Protein AF-A0A6C6ZR33-F1 (afdb_monomer_lite)

Organism: Salmonella heidelberg (strain SL476) (NCBI:txid454169)

Structure (mmCIF, N/CA/C/O backbone):
data_AF-A0A6C6ZR33-F1
#
_entry.id   AF-A0A6C6ZR33-F1
#
loop_
_atom_site.group_PDB
_atom_site.id
_atom_site.type_symbol
_atom_site.label_atom_id
_atom_site.label_alt_id
_atom_site.label_comp_id
_atom_site.label_asym_id
_atom_site.label_entity_id
_atom_site.label_seq_id
_atom_site.pdbx_PDB_ins_code
_atom_site.Cartn_x
_atom_site.Cartn_y
_atom_site.Cartn_z
_atom_site.occupancy
_atom_site.B_iso_or_equiv
_atom_site.auth_seq_id
_atom_site.auth_comp_id
_atom_site.auth_asy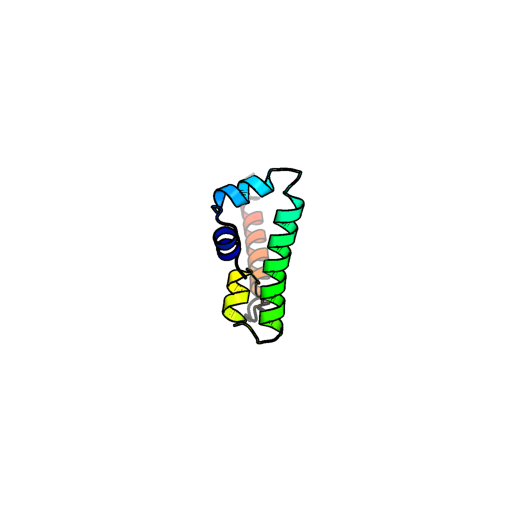m_id
_atom_site.auth_atom_id
_atom_site.pdbx_PDB_model_num
ATOM 1 N N . MET A 1 1 ? -5.823 0.299 -5.352 1.00 95.06 1 MET A N 1
ATOM 2 C CA . MET A 1 1 ? -6.639 0.852 -4.243 1.00 95.06 1 MET A CA 1
ATOM 3 C C . MET A 1 1 ? -5.783 1.780 -3.385 1.00 95.06 1 MET A C 1
ATOM 5 O O . MET A 1 1 ? -4.563 1.682 -3.453 1.00 95.06 1 MET A O 1
ATOM 9 N N . THR A 1 2 ? -6.381 2.655 -2.571 1.00 97.94 2 THR A N 1
ATOM 10 C CA . THR A 1 2 ? -5.653 3.528 -1.627 1.00 97.94 2 THR A CA 1
ATOM 11 C C . THR A 1 2 ? -6.332 3.528 -0.257 1.00 97.94 2 THR A C 1
ATOM 13 O O . THR A 1 2 ? -7.550 3.375 -0.175 1.00 97.94 2 THR A O 1
ATOM 16 N N . ILE A 1 3 ? -5.559 3.726 0.820 1.00 98.06 3 ILE A N 1
ATOM 17 C CA . ILE A 1 3 ? -6.116 3.867 2.179 1.00 98.06 3 ILE A CA 1
ATOM 18 C C . ILE A 1 3 ? -7.036 5.089 2.239 1.00 98.06 3 ILE A C 1
ATOM 20 O O . ILE A 1 3 ? -8.129 5.001 2.778 1.00 98.06 3 ILE A O 1
ATOM 24 N N . THR A 1 4 ? -6.643 6.198 1.607 1.00 98.19 4 THR A N 1
ATOM 25 C CA . THR A 1 4 ? -7.474 7.407 1.501 1.00 98.19 4 THR A CA 1
ATOM 26 C C . THR A 1 4 ? -8.819 7.140 0.829 1.00 98.19 4 THR A C 1
ATOM 28 O O . THR A 1 4 ? -9.844 7.618 1.304 1.00 98.19 4 THR A O 1
ATOM 31 N N . GLY A 1 5 ? -8.835 6.352 -0.249 1.00 98.38 5 GLY A N 1
ATOM 32 C CA . GLY A 1 5 ? -10.067 5.957 -0.928 1.00 98.38 5 GLY A CA 1
ATOM 33 C C . GLY A 1 5 ? -10.945 5.060 -0.056 1.00 98.38 5 GLY A C 1
ATOM 34 O O . GLY A 1 5 ? -12.155 5.255 -0.014 1.00 98.38 5 GLY A O 1
ATOM 35 N N . LEU A 1 6 ? -10.341 4.126 0.689 1.00 98.25 6 LEU A N 1
ATOM 36 C CA . LEU A 1 6 ? -11.062 3.288 1.648 1.00 98.25 6 LEU A CA 1
ATOM 37 C C . LEU A 1 6 ? -11.688 4.123 2.771 1.00 98.25 6 LEU A C 1
ATOM 39 O O . LEU A 1 6 ? -12.862 3.943 3.071 1.00 98.25 6 LEU A O 1
ATOM 43 N N . THR A 1 7 ? -10.937 5.046 3.375 1.00 98.38 7 THR A N 1
ATOM 44 C CA . THR A 1 7 ? -11.460 5.875 4.470 1.00 98.38 7 THR A CA 1
ATOM 45 C C . THR A 1 7 ? -12.585 6.793 4.002 1.00 98.38 7 THR A C 1
ATOM 47 O O . THR A 1 7 ? -13.576 6.925 4.707 1.00 98.38 7 THR A O 1
ATOM 50 N N . LEU A 1 8 ? -12.492 7.339 2.783 1.00 98.44 8 LEU A N 1
ATOM 51 C CA . LEU A 1 8 ? -13.593 8.092 2.173 1.00 98.44 8 LEU A CA 1
ATOM 52 C C . LEU A 1 8 ? -14.831 7.218 1.934 1.00 98.44 8 LEU A C 1
ATOM 54 O O . LEU A 1 8 ? -15.941 7.653 2.205 1.00 98.44 8 LEU A O 1
ATOM 58 N N . PHE A 1 9 ? -14.651 5.986 1.449 1.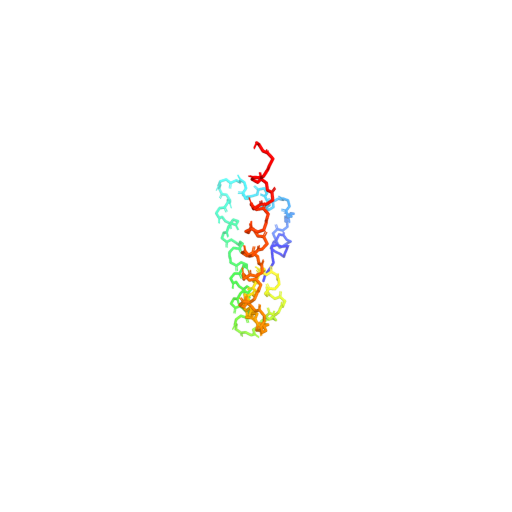00 98.31 9 PHE A N 1
ATOM 59 C CA . PHE A 1 9 ? -15.760 5.056 1.216 1.00 98.31 9 PHE A CA 1
ATOM 60 C C . PHE A 1 9 ? -16.476 4.650 2.512 1.00 98.31 9 PHE A C 1
ATOM 62 O O . PHE A 1 9 ? -17.693 4.494 2.524 1.00 98.31 9 PHE A O 1
ATOM 69 N N . LEU A 1 10 ? -15.720 4.483 3.597 1.00 97.62 10 LEU A N 1
ATOM 70 C CA . LEU A 1 10 ? -16.248 4.162 4.923 1.00 97.62 10 LEU A CA 1
ATOM 71 C C . LEU A 1 10 ? -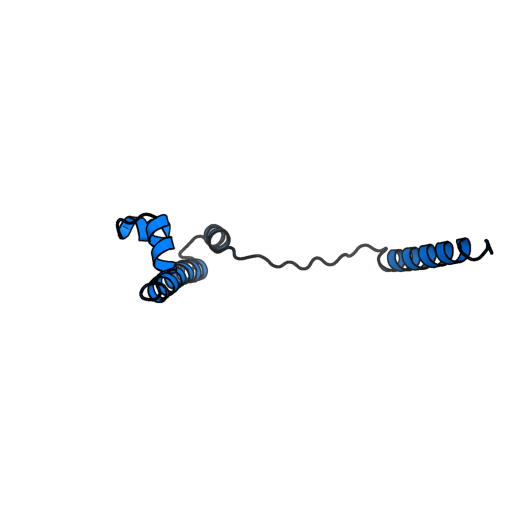16.784 5.389 5.680 1.00 97.62 10 LEU A C 1
ATOM 73 O O . LEU A 1 10 ? -17.274 5.222 6.792 1.00 97.62 10 LEU A O 1
ATOM 77 N N . ASP A 1 11 ? -16.670 6.588 5.101 1.00 98.44 11 ASP A N 1
ATOM 78 C CA . ASP A 1 11 ? -17.015 7.872 5.722 1.00 98.44 11 ASP A CA 1
ATOM 79 C C . ASP A 1 11 ? -16.316 8.106 7.075 1.00 98.44 11 ASP A C 1
ATOM 81 O O . ASP A 1 11 ? -16.903 8.513 8.077 1.00 98.44 11 ASP A O 1
ATOM 85 N N . VAL A 1 12 ? -15.013 7.817 7.115 1.00 98.25 12 VAL A N 1
ATOM 86 C CA . VAL A 1 12 ? -14.152 8.069 8.276 1.00 98.25 12 VAL A CA 1
ATOM 87 C C . VAL A 1 12 ? -12.923 8.874 7.875 1.00 98.25 12 VAL A C 1
ATOM 89 O O . VAL A 1 12 ? -12.459 8.835 6.734 1.00 98.25 12 VAL A O 1
ATOM 92 N N . THR A 1 13 ? -12.336 9.596 8.828 1.00 98.50 13 THR A N 1
ATOM 93 C CA . THR A 1 13 ? -11.074 10.298 8.579 1.00 98.50 13 THR A CA 1
ATOM 94 C C . THR A 1 13 ? -9.887 9.331 8.634 1.00 98.50 13 THR A C 1
ATOM 96 O O . THR A 1 13 ? -9.947 8.249 9.225 1.00 98.50 13 THR A O 1
ATOM 99 N N . LEU A 1 14 ? -8.750 9.745 8.064 1.00 97.94 14 LEU A N 1
ATOM 100 C CA . LEU A 1 14 ? -7.486 9.018 8.229 1.00 97.94 14 LEU A CA 1
ATOM 101 C C . LEU A 1 14 ? -7.053 8.917 9.700 1.00 97.94 14 LEU A C 1
ATOM 103 O O . LEU A 1 14 ? -6.384 7.956 10.072 1.00 97.94 14 LEU A O 1
ATOM 107 N N . GLU A 1 15 ? -7.404 9.897 10.536 1.00 98.19 15 GLU A N 1
ATOM 108 C CA . GLU A 1 15 ? -7.118 9.843 11.973 1.00 98.19 15 GLU A CA 1
ATOM 109 C C . GLU A 1 15 ? -7.924 8.737 12.646 1.00 98.19 15 GLU A C 1
ATOM 111 O O . GLU A 1 15 ? -7.343 7.916 13.352 1.00 98.19 15 GLU A O 1
ATOM 116 N N . THR A 1 16 ? -9.220 8.635 12.343 1.00 98.25 16 THR A N 1
ATOM 117 C CA . THR A 1 16 ? -10.072 7.549 12.839 1.00 98.25 16 THR A CA 1
ATOM 118 C C . THR A 1 16 ? -9.543 6.177 12.411 1.00 98.25 16 THR A C 1
ATOM 120 O O . THR A 1 16 ? -9.454 5.270 13.238 1.00 98.25 16 THR A O 1
ATOM 123 N N . TRP A 1 17 ? -9.103 6.031 11.155 1.00 98.25 17 TRP A N 1
ATOM 124 C CA . TRP A 1 17 ? -8.458 4.799 10.684 1.00 98.25 17 TRP A CA 1
ATOM 125 C C . TRP A 1 17 ? -7.208 4.441 11.499 1.00 98.25 17 TRP A C 1
ATOM 127 O O . TRP A 1 17 ? -7.029 3.296 11.913 1.00 98.25 17 TRP A O 1
ATOM 137 N N . ARG A 1 18 ? -6.351 5.427 11.795 1.00 97.62 18 ARG A N 1
ATOM 138 C CA . ARG A 1 18 ? -5.163 5.222 12.642 1.00 97.62 18 ARG A CA 1
ATOM 139 C C . ARG A 1 18 ? -5.543 4.822 14.066 1.00 97.62 18 ARG A C 1
ATOM 141 O O . ARG A 1 18 ? -4.867 3.977 14.645 1.00 97.62 18 ARG A O 1
ATOM 148 N N . THR A 1 19 ? -6.629 5.367 14.613 1.00 98.00 19 THR A N 1
ATOM 149 C CA . THR A 1 19 ? -7.155 4.952 15.920 1.00 98.00 19 THR A CA 1
ATOM 150 C C . THR A 1 19 ? -7.572 3.483 15.920 1.00 98.00 19 THR A C 1
ATOM 152 O O . THR A 1 19 ? -7.291 2.781 16.889 1.00 98.00 19 THR A O 1
ATOM 155 N N . TYR A 1 20 ? -8.176 2.975 14.840 1.00 97.81 20 TYR A N 1
ATOM 156 C CA . TYR A 1 20 ? -8.535 1.554 14.740 1.00 97.81 20 TYR A CA 1
ATOM 157 C C . TYR A 1 20 ? -7.324 0.627 14.818 1.00 97.81 20 TYR A C 1
ATOM 159 O O . TYR A 1 20 ? -7.427 -0.453 15.390 1.00 97.81 20 TYR A O 1
ATOM 167 N N . ARG A 1 21 ? -6.157 1.068 14.337 1.00 94.44 21 ARG A N 1
ATOM 168 C CA . ARG A 1 21 ? -4.913 0.296 14.444 1.00 94.44 21 ARG A CA 1
ATOM 169 C C . ARG A 1 21 ? -4.482 0.042 15.890 1.00 94.44 21 ARG A C 1
ATOM 171 O O . ARG A 1 21 ? -3.812 -0.948 16.155 1.00 94.44 21 ARG A O 1
ATOM 178 N N . MET A 1 22 ? -4.853 0.935 16.806 1.00 95.00 22 MET A N 1
ATOM 179 C CA . MET A 1 22 ? -4.497 0.853 18.226 1.00 95.00 22 MET A CA 1
ATOM 180 C C . MET A 1 22 ? -5.481 0.012 19.039 1.00 95.00 22 MET A C 1
ATOM 182 O O . MET A 1 22 ? -5.195 -0.317 20.188 1.00 95.00 22 MET A O 1
ATOM 186 N N . ARG A 1 23 ? -6.649 -0.309 18.475 1.00 95.62 23 ARG A N 1
ATOM 187 C CA . ARG A 1 23 ? -7.646 -1.130 19.152 1.00 95.62 23 ARG A CA 1
ATOM 188 C C . ARG A 1 23 ? -7.401 -2.595 18.829 1.00 95.62 23 ARG A C 1
ATOM 190 O O . ARG A 1 23 ? -7.377 -2.967 17.660 1.00 95.62 23 ARG A O 1
ATOM 197 N N . GLU A 1 24 ? -7.248 -3.421 19.857 1.00 93.81 24 GLU A N 1
ATOM 198 C CA . GLU A 1 24 ? -6.958 -4.852 19.706 1.00 93.81 24 GLU A CA 1
ATOM 199 C C . GLU A 1 24 ? -7.987 -5.552 18.801 1.00 93.81 24 GLU A C 1
ATOM 201 O O . GLU A 1 24 ? -7.602 -6.253 17.870 1.00 93.81 24 GLU A O 1
ATOM 206 N N . ASP A 1 25 ? -9.274 -5.231 18.976 1.00 95.69 25 ASP A N 1
ATOM 207 C CA . ASP A 1 25 ? -10.399 -5.796 18.220 1.00 95.69 25 ASP A CA 1
ATOM 208 C C . ASP A 1 25 ? -10.429 -5.426 16.726 1.00 95.69 25 ASP A C 1
ATOM 210 O O . ASP A 1 25 ? -11.034 -6.139 15.926 1.00 95.69 25 ASP A O 1
ATOM 214 N N . LEU A 1 26 ? -9.786 -4.323 16.329 1.00 97.12 26 LEU A N 1
ATOM 215 C CA . LEU A 1 26 ? -9.795 -3.822 14.949 1.00 97.12 26 LEU A CA 1
ATOM 216 C C . LEU A 1 26 ? -8.418 -3.848 14.276 1.00 97.12 26 LEU A C 1
ATOM 218 O O . LEU A 1 26 ? -8.340 -3.739 13.050 1.00 97.12 26 LEU A O 1
ATOM 222 N N . SER A 1 27 ? -7.340 -4.025 15.037 1.00 96.81 27 SER A N 1
ATOM 223 C CA . SER A 1 27 ? -5.961 -3.997 14.537 1.00 96.81 27 SER A CA 1
ATOM 224 C C . SER A 1 27 ? -5.698 -5.039 13.440 1.00 96.81 27 SER A C 1
ATOM 226 O O . SER A 1 27 ? -5.059 -4.731 12.427 1.00 96.81 27 SER A O 1
ATOM 228 N N . GLU A 1 28 ? -6.260 -6.243 13.577 1.00 97.81 28 GLU A N 1
ATOM 229 C CA . GLU A 1 28 ? -6.181 -7.299 12.562 1.00 97.81 28 GLU A CA 1
ATOM 230 C C . GLU A 1 28 ? -6.936 -6.927 11.281 1.00 97.81 28 GLU A C 1
ATOM 232 O O . GLU A 1 28 ? -6.453 -7.170 10.172 1.00 97.81 28 GLU A O 1
ATOM 237 N N . VAL A 1 29 ? -8.111 -6.301 11.411 1.00 98.00 29 VAL A N 1
ATOM 238 C CA . VAL A 1 29 ? -8.911 -5.849 10.263 1.00 98.00 29 VAL A CA 1
ATOM 239 C C . VAL A 1 29 ? -8.173 -4.752 9.503 1.00 98.00 29 VAL A C 1
ATOM 241 O O . VAL A 1 29 ? -8.068 -4.836 8.280 1.00 98.00 29 VAL A O 1
ATOM 244 N N . VAL A 1 30 ? -7.610 -3.774 10.219 1.00 98.19 30 VAL A N 1
ATOM 245 C CA . VAL A 1 30 ? -6.783 -2.706 9.640 1.00 98.19 30 VAL A CA 1
ATOM 246 C C . VAL A 1 30 ? -5.592 -3.297 8.889 1.00 98.19 30 VAL A C 1
ATOM 248 O O . VAL A 1 30 ? -5.385 -2.982 7.719 1.00 98.19 30 VAL A O 1
ATOM 251 N N . THR A 1 31 ? -4.852 -4.208 9.523 1.00 98.25 31 THR A N 1
ATOM 252 C CA . THR A 1 31 ? -3.666 -4.843 8.926 1.00 98.25 31 THR A CA 1
ATOM 253 C C . THR A 1 31 ? -4.022 -5.617 7.659 1.00 98.25 31 THR A C 1
ATOM 255 O O . THR A 1 31 ? -3.376 -5.455 6.624 1.00 98.25 31 THR A O 1
ATOM 258 N N . ARG A 1 32 ? -5.094 -6.414 7.697 1.00 98.31 32 ARG A N 1
ATOM 259 C CA . ARG A 1 32 ? -5.567 -7.171 6.533 1.00 98.31 32 ARG A CA 1
ATOM 260 C C . ARG A 1 32 ? -6.042 -6.257 5.404 1.00 98.31 32 ARG A C 1
ATOM 262 O O . ARG A 1 32 ? -5.735 -6.530 4.248 1.00 98.31 32 ARG A O 1
ATOM 269 N N . ALA A 1 33 ? -6.756 -5.176 5.710 1.00 98.38 33 ALA A N 1
ATOM 270 C CA . ALA A 1 33 ? -7.199 -4.215 4.703 1.00 98.38 33 ALA A CA 1
ATOM 271 C C . ALA A 1 33 ? -6.013 -3.508 4.024 1.00 98.38 33 ALA A C 1
ATOM 273 O O . ALA A 1 33 ? -5.984 -3.406 2.797 1.00 98.38 33 ALA A O 1
ATOM 274 N N . GLU A 1 34 ? -5.011 -3.075 4.796 1.00 98.25 34 GLU A N 1
ATOM 275 C CA . GLU A 1 34 ? -3.780 -2.481 4.256 1.00 98.25 34 GLU A CA 1
ATOM 276 C C . GLU A 1 34 ? -3.021 -3.476 3.365 1.00 98.25 34 GLU A C 1
ATOM 278 O O . GLU A 1 34 ? -2.580 -3.105 2.275 1.00 98.25 34 GLU A O 1
ATOM 283 N N . GLN A 1 35 ? -2.952 -4.751 3.767 1.00 98.50 35 GLN A N 1
ATOM 284 C CA . GLN A 1 35 ? -2.318 -5.808 2.978 1.00 98.50 35 GLN A CA 1
ATOM 285 C C . GLN A 1 35 ? -3.060 -6.083 1.663 1.00 98.50 35 GLN A C 1
ATOM 287 O O . GLN A 1 35 ? -2.426 -6.220 0.620 1.00 98.50 35 GLN A O 1
ATOM 292 N N . ILE A 1 36 ? -4.396 -6.113 1.682 1.00 98.56 36 ILE A N 1
ATOM 293 C CA . ILE A 1 36 ? -5.212 -6.278 0.468 1.00 98.56 36 ILE A CA 1
ATOM 294 C C . ILE A 1 36 ? -5.003 -5.094 -0.481 1.00 98.56 36 ILE A C 1
ATOM 296 O O . ILE A 1 36 ? -4.822 -5.284 -1.682 1.00 98.56 36 ILE A O 1
ATOM 300 N N . ILE A 1 37 ? -4.990 -3.864 0.043 1.00 98.56 37 ILE A N 1
ATOM 301 C CA . ILE A 1 37 ? -4.735 -2.661 -0.759 1.00 98.56 37 ILE A CA 1
ATOM 302 C C . ILE A 1 37 ? -3.340 -2.711 -1.397 1.00 98.56 37 ILE A C 1
ATOM 304 O O . ILE A 1 37 ? -3.186 -2.311 -2.556 1.00 98.56 37 ILE A O 1
ATOM 308 N N . TYR A 1 38 ? -2.335 -3.174 -0.651 1.00 98.62 38 TYR A N 1
ATOM 309 C CA . TYR A 1 38 ? -0.979 -3.375 -1.155 1.00 98.62 38 TYR A CA 1
ATOM 310 C C . TYR A 1 38 ? -0.962 -4.403 -2.293 1.00 98.62 38 TYR A C 1
ATOM 312 O O . TYR A 1 38 ? -0.522 -4.086 -3.398 1.00 98.62 38 TYR A O 1
ATOM 320 N N . ASP A 1 39 ? -1.492 -5.601 -2.046 1.00 98.56 39 ASP A N 1
ATOM 321 C CA . ASP A 1 39 ? -1.426 -6.727 -2.978 1.00 98.56 39 ASP A CA 1
ATOM 322 C C . ASP A 1 39 ? -2.231 -6.474 -4.258 1.00 98.56 39 ASP A C 1
ATOM 324 O O . ASP A 1 39 ? -1.768 -6.760 -5.358 1.00 98.56 39 ASP A O 1
ATOM 328 N N . GLN A 1 40 ? -3.393 -5.827 -4.156 1.00 98.50 40 GLN A N 1
ATOM 329 C CA . GLN A 1 40 ? -4.211 -5.466 -5.316 1.00 98.50 40 GLN A CA 1
ATOM 330 C C . GLN A 1 40 ? -3.508 -4.459 -6.241 1.00 98.50 40 GLN A C 1
ATOM 332 O O . GLN A 1 40 ? -3.638 -4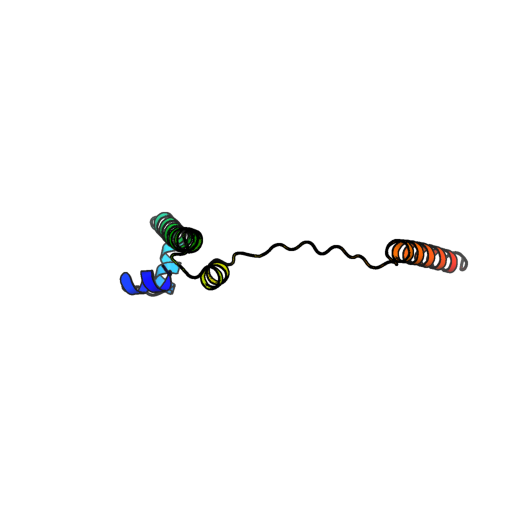.538 -7.463 1.00 98.50 40 GLN A O 1
ATOM 337 N N . LYS A 1 41 ? -2.732 -3.521 -5.678 1.00 98.44 41 LYS A N 1
ATOM 338 C CA . LYS A 1 41 ? -1.872 -2.629 -6.471 1.00 98.44 41 LYS A CA 1
ATOM 339 C C . LYS A 1 41 ? -0.710 -3.394 -7.095 1.00 98.44 41 LYS A C 1
ATOM 341 O O . LYS A 1 41 ? -0.442 -3.213 -8.279 1.00 98.44 41 LYS A O 1
ATOM 346 N N . PHE A 1 42 ? -0.034 -4.224 -6.303 1.00 98.19 42 PHE A N 1
ATOM 347 C CA . PHE A 1 42 ? 1.133 -4.985 -6.739 1.00 98.19 42 PHE A CA 1
ATOM 348 C C . PHE A 1 42 ? 0.787 -5.947 -7.881 1.00 98.19 42 PHE A C 1
ATOM 350 O O . PHE A 1 42 ? 1.362 -5.847 -8.960 1.00 98.19 42 PHE A O 1
ATOM 357 N N . SER A 1 43 ? -0.203 -6.816 -7.673 1.00 98.38 43 SER A N 1
ATOM 358 C CA . SER A 1 43 ? -0.687 -7.771 -8.676 1.00 98.38 43 SER A CA 1
ATOM 359 C C . SER A 1 43 ? -1.218 -7.074 -9.930 1.00 98.38 43 SER A C 1
ATOM 361 O O . SER A 1 43 ? -0.902 -7.496 -11.038 1.00 98.38 43 SER A O 1
ATOM 363 N N . GLY A 1 44 ? -1.951 -5.964 -9.782 1.00 98.31 44 GLY A N 1
ATOM 364 C CA . GLY A 1 44 ? -2.419 -5.169 -10.919 1.00 98.31 44 GLY A CA 1
ATOM 365 C C . GLY A 1 44 ? -1.279 -4.562 -11.744 1.00 98.31 44 GLY A C 1
ATOM 366 O O . GLY A 1 44 ? -1.351 -4.560 -12.969 1.00 98.31 44 GLY A O 1
ATOM 367 N N . ALA A 1 45 ? -0.213 -4.081 -11.098 1.00 98.00 45 ALA A N 1
ATOM 368 C CA . ALA A 1 45 ? 0.982 -3.599 -11.792 1.00 98.00 45 ALA A CA 1
ATOM 369 C C . ALA A 1 45 ? 1.771 -4.738 -12.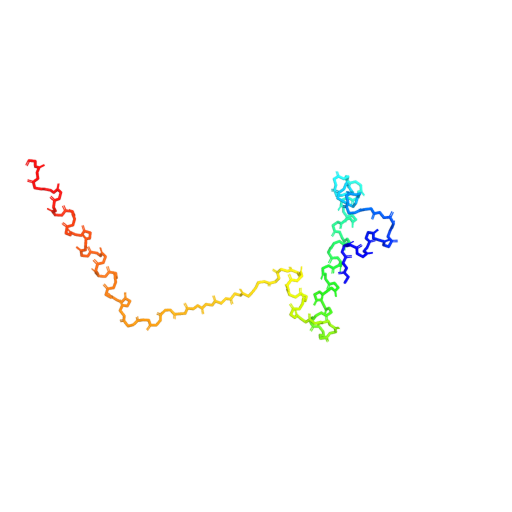452 1.00 98.00 45 ALA A C 1
ATOM 371 O O . ALA A 1 45 ? 2.239 -4.578 -13.571 1.00 98.00 45 ALA A O 1
ATOM 372 N N . ALA A 1 46 ? 1.886 -5.888 -11.784 1.00 97.75 46 ALA A N 1
ATOM 373 C CA . ALA A 1 46 ? 2.560 -7.070 -12.321 1.00 97.75 46 ALA A CA 1
ATOM 374 C C . ALA A 1 46 ? 1.829 -7.683 -13.529 1.00 97.75 46 ALA A C 1
ATOM 376 O O . ALA A 1 46 ? 2.456 -8.325 -14.363 1.00 97.75 46 ALA A O 1
ATOM 377 N N . ALA A 1 47 ? 0.513 -7.484 -13.622 1.00 98.25 47 ALA A N 1
ATOM 378 C CA . ALA A 1 47 ? -0.320 -7.920 -14.739 1.00 98.25 47 ALA A CA 1
ATOM 379 C C . ALA A 1 47 ? -0.461 -6.862 -15.855 1.00 98.25 47 ALA A C 1
ATOM 381 O O . ALA A 1 47 ? -1.353 -6.991 -16.691 1.00 98.25 47 ALA A O 1
ATOM 382 N N . ASP A 1 48 ? 0.346 -5.793 -15.840 1.00 97.50 48 ASP A N 1
ATOM 383 C CA . ASP A 1 48 ? 0.274 -4.656 -16.776 1.00 97.50 48 ASP A CA 1
ATOM 384 C C . ASP A 1 48 ? -1.097 -3.938 -16.822 1.00 97.50 48 ASP A C 1
ATOM 386 O O . ASP A 1 48 ? -1.394 -3.176 -17.742 1.00 97.50 48 ASP A O 1
ATOM 390 N N . LEU A 1 49 ? -1.942 -4.128 -15.800 1.00 98.25 49 LEU A N 1
ATOM 391 C CA . LEU A 1 49 ? -3.251 -3.469 -15.675 1.00 98.25 49 LEU A CA 1
ATOM 392 C C . LEU A 1 49 ? -3.148 -2.087 -15.020 1.00 98.25 49 LEU A C 1
ATOM 394 O O . LEU A 1 49 ? -4.041 -1.252 -15.161 1.00 98.25 49 LEU A O 1
ATOM 398 N N . LEU A 1 50 ? -2.069 -1.849 -14.274 1.00 97.69 50 LEU A N 1
ATOM 399 C CA . LEU A 1 50 ? -1.757 -0.581 -13.623 1.00 97.69 50 LEU A CA 1
ATOM 400 C C . LEU A 1 50 ? -0.364 -0.118 -14.043 1.00 97.69 50 LEU A C 1
ATOM 402 O O . LEU A 1 50 ? 0.528 -0.920 -14.294 1.00 97.69 50 LEU A O 1
ATOM 406 N N . ASN A 1 51 ? -0.149 1.197 -14.071 1.00 98.00 51 ASN A N 1
ATOM 407 C CA . ASN A 1 51 ? 1.150 1.754 -14.432 1.00 98.00 51 ASN A CA 1
ATOM 408 C C . ASN A 1 51 ? 2.231 1.355 -13.406 1.00 98.00 51 ASN A C 1
ATOM 410 O O . ASN A 1 51 ? 2.250 1.874 -12.286 1.00 98.00 51 ASN A O 1
ATOM 414 N N . ALA A 1 52 ? 3.151 0.475 -13.811 1.00 97.00 52 ALA A N 1
ATOM 415 C CA . ALA A 1 52 ? 4.179 -0.085 -12.936 1.00 97.00 52 ALA A CA 1
ATOM 416 C C . ALA A 1 52 ? 5.059 0.983 -12.263 1.00 97.00 52 ALA A C 1
ATOM 418 O O . ALA A 1 52 ? 5.328 0.886 -11.070 1.00 97.00 52 ALA A O 1
ATOM 419 N N . ASN A 1 53 ? 5.437 2.049 -12.978 1.00 96.44 53 ASN A N 1
ATOM 420 C CA . ASN A 1 53 ? 6.285 3.116 -12.432 1.00 96.44 53 ASN A CA 1
ATOM 421 C C . ASN A 1 53 ? 5.589 3.920 -11.325 1.00 96.44 53 ASN A C 1
ATOM 423 O O . ASN A 1 53 ? 6.225 4.300 -10.341 1.00 96.44 53 ASN A O 1
ATOM 427 N N . ILE A 1 54 ? 4.291 4.194 -11.476 1.00 97.62 54 ILE A N 1
ATOM 428 C CA . ILE A 1 54 ? 3.500 4.882 -10.446 1.00 97.62 54 ILE A CA 1
ATOM 429 C C . ILE A 1 54 ? 3.341 3.976 -9.224 1.00 97.62 54 ILE A C 1
ATOM 431 O O . ILE A 1 54 ? 3.586 4.416 -8.101 1.00 97.62 54 ILE A O 1
ATOM 435 N N . ILE A 1 55 ? 2.977 2.708 -9.438 1.00 98.00 55 ILE A N 1
ATOM 436 C CA . ILE A 1 55 ? 2.745 1.758 -8.346 1.00 98.00 55 ILE A CA 1
ATOM 437 C C . ILE A 1 55 ? 4.038 1.431 -7.597 1.00 98.00 55 ILE A C 1
ATOM 439 O O . ILE A 1 55 ? 4.023 1.393 -6.371 1.00 98.00 55 ILE A O 1
ATOM 443 N N . ALA A 1 56 ? 5.170 1.276 -8.285 1.00 97.12 56 ALA A N 1
ATOM 444 C CA . ALA A 1 56 ? 6.461 1.058 -7.637 1.00 97.12 56 ALA A CA 1
ATOM 445 C C . ALA A 1 56 ? 6.815 2.198 -6.668 1.00 97.12 56 ALA A C 1
ATOM 447 O O . ALA A 1 56 ? 7.258 1.937 -5.550 1.00 97.12 56 ALA A O 1
ATOM 448 N N . ARG A 1 57 ? 6.547 3.456 -7.050 1.00 96.94 57 ARG A N 1
ATOM 449 C CA . ARG A 1 57 ? 6.755 4.625 -6.179 1.00 96.94 57 ARG A CA 1
ATOM 450 C C . ARG A 1 57 ? 5.786 4.652 -4.999 1.00 96.94 57 ARG A C 1
ATOM 452 O O . ARG A 1 57 ? 6.216 4.908 -3.881 1.00 96.94 57 ARG A O 1
ATOM 459 N N . ASP A 1 58 ? 4.507 4.373 -5.238 1.00 96.94 58 ASP A N 1
ATOM 460 C CA . ASP A 1 58 ? 3.466 4.363 -4.202 1.00 96.94 58 ASP A CA 1
ATOM 461 C C . ASP A 1 58 ? 3.664 3.233 -3.171 1.00 96.94 58 ASP A C 1
ATOM 463 O O . ASP A 1 58 ? 3.457 3.432 -1.977 1.00 96.94 58 ASP A O 1
ATOM 467 N N . LEU A 1 59 ? 4.119 2.054 -3.611 1.00 96.75 59 LEU A N 1
ATOM 468 C CA . LEU A 1 59 ? 4.439 0.916 -2.739 1.00 96.75 59 LEU A CA 1
ATOM 469 C C . LEU A 1 59 ? 5.837 0.998 -2.105 1.00 96.75 59 LEU A C 1
ATOM 471 O O . LEU A 1 59 ? 6.170 0.164 -1.263 1.00 96.75 59 LEU A O 1
ATOM 475 N N . GLY A 1 60 ? 6.666 1.965 -2.509 1.00 95.81 60 GLY A N 1
ATOM 476 C CA . GLY A 1 60 ? 8.044 2.097 -2.033 1.00 95.81 60 GLY A CA 1
ATOM 477 C C . GLY A 1 60 ? 8.972 0.966 -2.491 1.00 95.81 60 GLY A C 1
ATOM 478 O O . GLY A 1 60 ? 9.928 0.642 -1.782 1.00 95.81 60 GLY A O 1
ATOM 479 N N . LEU A 1 61 ? 8.703 0.357 -3.652 1.00 95.06 61 LEU A N 1
ATOM 480 C CA . LEU A 1 61 ? 9.578 -0.649 -4.253 1.00 95.06 61 LEU A CA 1
ATOM 481 C C . LEU A 1 61 ? 10.896 0.014 -4.659 1.00 95.06 61 LEU A C 1
ATOM 483 O O . LEU A 1 61 ? 10.920 0.974 -5.429 1.00 95.06 61 LEU A O 1
ATOM 487 N N . LYS A 1 62 ? 12.000 -0.489 -4.107 1.00 93.12 62 LYS A N 1
ATOM 488 C CA . LYS A 1 62 ? 13.338 0.054 -4.346 1.00 93.12 62 LYS A CA 1
ATOM 489 C C . LYS A 1 62 ? 14.041 -0.750 -5.423 1.00 93.12 62 LYS A C 1
ATOM 491 O O . LYS A 1 62 ? 14.089 -1.976 -5.341 1.00 93.12 62 LYS A O 1
ATOM 496 N N . GLU A 1 63 ? 14.663 -0.050 -6.362 1.00 91.56 63 GLU A N 1
ATOM 497 C CA . GLU A 1 63 ? 15.660 -0.675 -7.219 1.00 91.56 63 GLU A CA 1
ATOM 498 C C . GLU A 1 63 ? 16.957 -0.906 -6.447 1.00 91.56 63 GLU A C 1
ATOM 500 O O . GLU A 1 63 ? 17.410 -0.057 -5.674 1.00 91.56 63 GLU A O 1
ATOM 505 N N . GLN A 1 64 ? 17.553 -2.072 -6.668 1.00 92.56 64 GLN A N 1
ATOM 506 C CA . GLN A 1 64 ? 18.879 -2.407 -6.175 1.00 92.56 64 GLN A CA 1
ATOM 507 C C . GLN A 1 64 ? 19.824 -2.431 -7.369 1.00 92.56 64 GLN A C 1
ATOM 509 O O . GLN A 1 64 ? 19.623 -3.203 -8.303 1.00 92.56 64 GLN A O 1
ATOM 514 N N . SER A 1 65 ? 20.855 -1.592 -7.333 1.00 91.75 65 SER A N 1
ATOM 515 C CA . SER A 1 65 ? 21.892 -1.549 -8.358 1.00 91.75 65 SER A CA 1
ATOM 516 C C . SER A 1 65 ? 23.253 -1.862 -7.746 1.00 91.75 65 SER A C 1
ATOM 518 O O . SER A 1 65 ? 23.577 -1.446 -6.632 1.00 91.75 65 SER A O 1
ATOM 520 N N . GLN A 1 66 ? 24.054 -2.629 -8.480 1.00 90.69 66 GLN A N 1
ATOM 521 C CA . GLN A 1 66 ? 25.457 -2.862 -8.167 1.00 90.69 66 GLN A CA 1
ATOM 522 C C . GLN A 1 66 ? 26.283 -2.077 -9.178 1.00 90.69 66 GLN A C 1
ATOM 524 O O . GLN A 1 66 ? 26.124 -2.256 -10.383 1.00 90.69 66 GLN A O 1
ATOM 529 N N . VAL A 1 67 ? 27.135 -1.183 -8.683 1.00 90.88 67 VAL A N 1
ATOM 530 C CA . VAL A 1 67 ? 28.043 -0.400 -9.522 1.00 90.88 67 VAL A CA 1
ATOM 531 C C . VAL A 1 67 ? 29.453 -0.900 -9.268 1.00 90.88 67 VAL A C 1
ATOM 533 O O . VAL A 1 67 ? 29.994 -0.740 -8.171 1.00 90.88 67 VAL A O 1
ATOM 536 N N . GLU A 1 68 ? 30.047 -1.520 -10.281 1.00 86.62 68 GLU A N 1
ATOM 537 C CA . GLU A 1 68 ? 31.447 -1.912 -10.232 1.00 86.62 68 GLU A CA 1
ATOM 538 C C . GLU A 1 68 ? 32.334 -0.692 -10.507 1.00 86.62 68 GLU A C 1
ATOM 540 O O . GLU A 1 68 ? 32.265 -0.061 -11.560 1.00 86.62 68 GLU A O 1
ATOM 545 N N . ASP A 1 69 ? 33.176 -0.337 -9.538 1.00 81.69 69 ASP A N 1
ATOM 546 C CA . ASP A 1 69 ? 34.197 0.696 -9.725 1.00 81.69 69 ASP A CA 1
ATOM 547 C C . ASP A 1 69 ? 35.333 0.141 -10.607 1.00 81.69 69 ASP A C 1
ATOM 549 O O . ASP A 1 69 ? 36.179 -0.625 -10.145 1.00 81.69 69 ASP A O 1
ATOM 553 N N . VAL A 1 70 ? 35.337 0.506 -11.887 1.00 81.06 70 VAL A N 1
ATOM 554 C CA . VAL A 1 70 ? 36.333 0.067 -12.883 1.00 81.06 70 VAL A CA 1
ATOM 555 C C . VAL A 1 70 ? 37.534 1.015 -12.991 1.00 81.06 70 VAL A C 1
ATOM 557 O O . VAL A 1 70 ? 38.274 0.979 -13.974 1.00 81.06 70 VAL A O 1
ATOM 560 N N . THR A 1 71 ? 37.752 1.887 -11.999 1.00 82.69 71 THR A N 1
ATOM 561 C CA . THR A 1 71 ? 38.880 2.825 -12.033 1.00 82.69 71 THR A CA 1
ATOM 562 C C . THR A 1 71 ? 40.216 2.060 -12.020 1.00 82.69 71 THR A C 1
ATOM 564 O O . THR A 1 71 ? 40.441 1.258 -11.106 1.00 82.69 71 THR A O 1
ATOM 567 N N . PRO A 1 72 ? 41.152 2.339 -12.955 1.00 73.69 72 PRO A N 1
ATOM 568 C CA . PRO A 1 72 ? 42.429 1.618 -13.065 1.00 73.69 72 PRO A CA 1
ATOM 569 C C . PRO A 1 72 ? 43.328 1.659 -11.810 1.00 73.69 72 PRO A C 1
ATOM 571 O O . PRO A 1 72 ? 44.233 0.843 -11.672 1.00 73.69 72 PRO A O 1
ATOM 574 N N . ASP A 1 73 ? 43.084 2.594 -10.885 1.00 68.44 73 ASP A N 1
ATOM 575 C CA . ASP A 1 73 ? 43.938 2.903 -9.723 1.00 68.44 73 ASP A CA 1
ATOM 576 C C . ASP A 1 73 ? 43.529 2.170 -8.425 1.00 68.44 73 ASP A C 1
ATOM 578 O O . ASP A 1 73 ? 44.057 2.461 -7.348 1.00 68.44 73 ASP A O 1
ATOM 582 N N . LYS A 1 74 ? 42.574 1.224 -8.476 1.00 61.19 74 LYS A N 1
ATOM 583 C CA . LYS A 1 74 ? 42.089 0.502 -7.276 1.00 61.19 74 LYS A CA 1
ATOM 584 C C . LYS A 1 74 ? 43.222 -0.140 -6.469 1.00 61.19 74 LYS A C 1
ATOM 586 O O . LYS A 1 74 ? 43.241 -0.022 -5.247 1.00 61.19 74 LYS A O 1
ATOM 591 N N . GLY A 1 75 ? 44.196 -0.745 -7.152 1.00 61.41 75 GLY A N 1
ATOM 592 C CA . GLY A 1 75 ? 45.362 -1.357 -6.511 1.00 61.41 75 GLY A CA 1
ATOM 593 C C . GLY A 1 75 ? 46.348 -0.357 -5.896 1.00 61.41 75 GLY A C 1
ATOM 594 O O . GLY A 1 75 ? 47.137 -0.742 -5.034 1.00 61.41 75 GLY A O 1
ATOM 595 N N . ASP A 1 76 ? 46.309 0.914 -6.305 1.00 65.62 76 ASP A N 1
ATOM 596 C CA . ASP A 1 76 ? 47.238 1.944 -5.835 1.00 65.62 76 ASP A CA 1
ATOM 597 C C . ASP A 1 76 ? 46.669 2.738 -4.655 1.00 65.62 76 ASP A C 1
ATOM 599 O O . ASP A 1 76 ? 47.420 3.157 -3.777 1.00 65.62 76 ASP A O 1
ATOM 603 N N . ARG A 1 77 ? 45.339 2.888 -4.549 1.00 69.12 77 ARG A N 1
ATOM 604 C CA . ARG A 1 77 ? 44.711 3.576 -3.404 1.00 69.12 77 ARG A CA 1
ATOM 605 C C . ARG A 1 77 ? 44.981 2.874 -2.075 1.00 69.12 77 ARG A C 1
ATOM 607 O O . ARG A 1 77 ? 45.322 3.544 -1.098 1.00 69.12 77 ARG A O 1
ATOM 614 N N . ASP A 1 78 ? 44.894 1.549 -2.041 1.00 72.44 78 ASP A N 1
ATOM 615 C CA . ASP A 1 78 ? 45.159 0.779 -0.821 1.00 72.44 78 ASP A CA 1
ATOM 616 C C . ASP A 1 78 ? 46.653 0.761 -0.466 1.00 72.44 78 ASP A C 1
ATOM 618 O O . ASP A 1 78 ? 47.012 0.880 0.708 1.00 72.44 78 ASP A O 1
ATOM 622 N N . LYS A 1 79 ? 47.537 0.743 -1.476 1.00 73.56 79 LYS A N 1
ATOM 623 C CA . LYS A 1 79 ? 48.990 0.905 -1.294 1.00 73.56 79 LYS A CA 1
ATOM 624 C C . LYS A 1 79 ? 49.369 2.302 -0.800 1.00 73.56 79 LYS A C 1
ATOM 626 O O . LYS A 1 79 ? 50.208 2.438 0.086 1.00 73.56 79 LYS A O 1
ATOM 631 N N . ARG A 1 80 ? 48.739 3.359 -1.324 1.00 72.38 80 ARG A N 1
ATOM 632 C CA . ARG A 1 80 ? 48.942 4.738 -0.849 1.00 72.38 80 ARG A CA 1
ATOM 633 C C . ARG A 1 80 ? 48.469 4.883 0.597 1.00 72.38 80 ARG A C 1
ATOM 635 O O . ARG A 1 80 ? 49.186 5.458 1.411 1.00 72.38 80 ARG A O 1
ATOM 642 N N . ARG A 1 81 ? 47.313 4.308 0.951 1.00 76.38 81 ARG A N 1
ATOM 643 C CA . ARG A 1 81 ? 46.786 4.307 2.329 1.00 76.38 81 ARG A CA 1
ATOM 644 C C . ARG A 1 81 ? 47.707 3.578 3.309 1.00 76.38 81 ARG A C 1
ATOM 646 O O . ARG A 1 81 ? 47.966 4.106 4.391 1.00 76.38 81 ARG A O 1
ATOM 653 N N . SER A 1 82 ? 48.232 2.407 2.941 1.00 79.62 82 SER A N 1
ATOM 654 C CA . SER A 1 82 ? 49.177 1.673 3.793 1.00 79.62 82 SER A CA 1
ATOM 655 C C . SER A 1 82 ? 50.500 2.425 3.955 1.00 79.62 82 SER A C 1
ATOM 657 O O . SER A 1 82 ? 51.011 2.528 5.071 1.00 79.62 82 SER A O 1
ATOM 659 N N . ARG A 1 83 ? 51.000 3.049 2.880 1.00 77.31 83 ARG A N 1
ATOM 660 C CA . ARG A 1 83 ? 52.233 3.840 2.914 1.00 77.31 83 ARG A CA 1
ATOM 661 C C . ARG A 1 83 ? 52.114 5.101 3.769 1.00 77.31 83 ARG A C 1
ATOM 663 O O . ARG A 1 83 ? 53.032 5.409 4.521 1.00 77.31 83 ARG A O 1
ATOM 670 N N . ILE A 1 84 ? 50.983 5.804 3.704 1.00 80.75 84 ILE A N 1
ATOM 671 C CA . ILE A 1 84 ? 50.712 6.980 4.548 1.00 80.75 84 ILE A CA 1
ATOM 672 C C . ILE A 1 84 ? 50.698 6.592 6.035 1.00 80.75 84 ILE A C 1
ATOM 674 O O . ILE A 1 84 ? 51.298 7.284 6.856 1.00 80.75 84 ILE A O 1
ATOM 678 N N . LYS A 1 85 ? 50.080 5.457 6.385 1.00 80.25 85 LYS A N 1
ATOM 679 C CA . LYS A 1 85 ? 50.035 4.952 7.767 1.00 80.25 85 LYS A CA 1
ATOM 680 C C . LYS A 1 85 ? 51.424 4.582 8.303 1.00 80.25 85 LYS A C 1
ATOM 682 O O . LYS A 1 85 ? 51.744 4.885 9.449 1.00 80.25 85 LYS A O 1
ATOM 687 N N . GLU A 1 86 ? 52.261 3.964 7.471 1.00 82.38 86 GLU A N 1
ATOM 688 C CA . GLU A 1 86 ? 53.650 3.632 7.818 1.00 82.38 86 GLU A CA 1
ATOM 689 C C . GLU A 1 86 ? 54.493 4.890 8.083 1.00 82.38 86 GLU A C 1
ATOM 691 O O . GLU A 1 86 ? 55.254 4.941 9.050 1.00 82.38 86 GLU A O 1
ATOM 696 N N . LEU A 1 87 ? 54.337 5.922 7.246 1.00 79.88 87 LEU A N 1
ATOM 697 C CA . LEU A 1 87 ? 55.045 7.195 7.401 1.00 79.88 87 LEU A CA 1
ATOM 698 C C . LEU A 1 87 ? 54.618 7.936 8.673 1.00 79.88 87 LEU A C 1
ATOM 700 O O . LEU A 1 87 ? 55.474 8.464 9.380 1.00 79.88 87 LEU A O 1
ATOM 704 N N . PHE A 1 88 ? 53.324 7.922 8.997 1.00 77.19 88 PHE A N 1
ATOM 705 C CA . PHE A 1 88 ? 52.801 8.538 10.216 1.00 77.19 88 PHE A CA 1
ATOM 706 C C . PHE A 1 88 ? 53.353 7.862 11.482 1.00 77.19 88 PHE A C 1
ATOM 708 O O . PHE A 1 88 ? 53.890 8.539 12.355 1.00 77.19 88 PHE A O 1
ATOM 715 N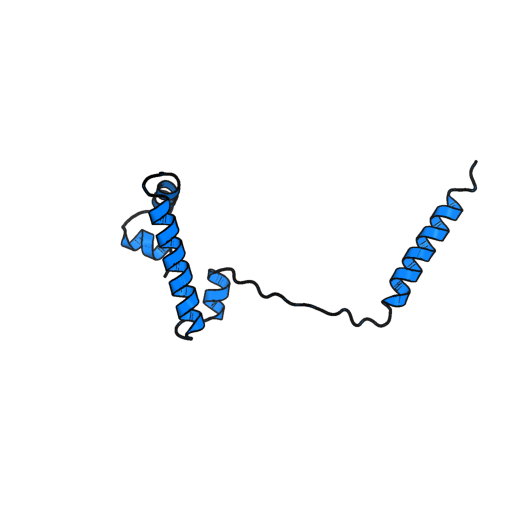 N . ASN A 1 89 ? 53.340 6.525 11.537 1.00 77.25 89 ASN A N 1
ATOM 716 C CA . ASN A 1 89 ? 53.874 5.763 12.674 1.00 77.25 89 ASN A CA 1
ATOM 717 C C . ASN A 1 89 ? 55.393 5.929 12.865 1.00 77.25 89 ASN A C 1
ATOM 719 O O . ASN A 1 89 ? 55.896 5.803 13.979 1.00 77.25 89 ASN A O 1
ATOM 723 N N . ARG A 1 90 ? 56.139 6.202 11.787 1.00 71.81 90 ARG A N 1
ATOM 724 C CA . ARG A 1 90 ? 57.581 6.494 11.850 1.00 71.81 90 ARG A CA 1
ATOM 725 C C . ARG A 1 90 ? 57.888 7.899 12.370 1.00 71.81 90 ARG A C 1
ATOM 727 O O . ARG A 1 90 ? 58.953 8.090 12.950 1.00 71.81 90 ARG A O 1
ATOM 734 N N . GLY A 1 91 ? 56.992 8.863 12.157 1.00 64.12 91 GLY A N 1
ATOM 735 C CA . GLY A 1 91 ? 57.147 10.235 12.647 1.00 64.12 91 GLY A CA 1
ATOM 736 C C . GLY A 1 91 ? 56.899 10.369 14.150 1.00 64.12 91 GLY A C 1
ATOM 737 O O . GLY A 1 91 ? 57.569 11.150 14.809 1.00 64.12 91 GLY A O 1
ATOM 738 N N . THR A 1 92 ? 55.999 9.561 14.711 1.00 61.12 92 THR A N 1
ATOM 739 C CA . THR A 1 92 ? 55.607 9.626 16.130 1.00 61.12 92 THR A CA 1
ATOM 740 C C . THR A 1 92 ? 56.525 8.852 17.084 1.00 61.12 92 THR A C 1
ATOM 742 O O . THR A 1 92 ? 56.302 8.880 18.286 1.00 61.12 92 THR A O 1
ATOM 745 N N . GLY A 1 93 ? 57.527 8.129 16.573 1.00 58.50 93 GLY A N 1
ATOM 746 C CA . GLY A 1 93 ? 58.422 7.273 17.368 1.00 58.50 93 GLY A CA 1
ATOM 747 C C . GLY A 1 93 ? 59.830 7.829 17.604 1.00 58.50 93 GLY A C 1
ATOM 748 O O . GLY A 1 93 ? 60.696 7.072 18.034 1.00 58.50 93 GLY A O 1
ATOM 749 N N . ARG A 1 94 ? 60.097 9.098 17.259 1.00 55.78 94 ARG A N 1
ATOM 750 C CA . ARG A 1 94 ? 61.423 9.733 17.416 1.00 55.78 94 ARG A CA 1
ATOM 751 C C . ARG A 1 94 ? 61.514 10.804 18.502 1.00 55.78 94 ARG A C 1
ATOM 753 O O . ARG A 1 94 ? 62.625 11.239 18.774 1.00 55.78 94 ARG A O 1
ATOM 760 N N . ASP A 1 95 ? 60.402 11.148 19.145 1.00 54.66 95 ASP A N 1
ATOM 761 C CA . ASP A 1 95 ? 60.378 12.084 20.271 1.00 54.66 95 ASP A CA 1
ATOM 762 C C . ASP A 1 95 ? 60.099 11.316 21.575 1.00 54.66 95 ASP A C 1
ATOM 764 O O . ASP A 1 95 ? 58.983 11.303 22.096 1.00 54.66 95 ASP A O 1
ATOM 768 N N . SER A 1 96 ? 61.107 10.594 22.068 1.00 47.59 96 SER A N 1
ATOM 769 C CA . SER A 1 96 ? 61.238 10.100 23.451 1.00 47.59 96 SER A CA 1
ATOM 770 C C . SER A 1 96 ? 62.707 9.849 23.759 1.00 47.59 96 SER A C 1
ATOM 772 O O . SER A 1 96 ? 63.381 9.244 22.895 1.00 47.59 96 SER A O 1
#

Foldseek 3Di:
DDPCVVCVVVVHDPVVLVVLCVDPVRVVVSVVVVVCVLVVLVVCVVVVNDVVVVSCVVNVPDDDDDDDDPDPCPVVVVVVVVVVVVVVVVVVPPPD

InterPro domains:
  IPR032066 DNA-packaging protein gp3 [PF16677] (1-67)

Secondary structure (DSSP, 8-state):
--HHHHHHHTT--HHHHHHHHHSHHHHHHHHHHHHHHHHHHHHHHHTTSS-HHHHHHHTTPPP--------TTHHHHHHHHHHHHHHHHHHTTS--

Sequence (96 aa):
MTITGLTLFLDVTLETWRTYRMREDLSEVVTRAEQIIYDQKFSGAAADLLNANIIARDLGLKEQSQVEDVTPDKGDRDKRRSRIKELFNRGTGRDS

Radius of gyration: 27.61 Å; chains: 1; bounding box: 78×20×40 Å

pLDDT: mean 89.36, std 13.01, range [47.59, 98.62]